Protein AF-A0A9P6E113-F1 (afdb_monomer)

Radius of gyration: 15.95 Å; Cα contacts (8 Å, |Δi|>4): 54; chains: 1; bounding box: 38×30×49 Å

pLDDT: mean 89.68, std 12.0, range [40.25, 98.0]

Foldseek 3Di:
DDPPDDPPLPVVLVVLVCVLLPAAADPPHQLVNLLVVNVVSQVVNVVSVDHDDQVRSLCSSQVRYDPVCVVVVVVLVVDDPVQSGPVNSSVVSNVVVD

Mean predicted aligned error: 5.32 Å

Structure (mmCIF, N/CA/C/O backbone):
data_AF-A0A9P6E113-F1
#
_entry.id   AF-A0A9P6E113-F1
#
loop_
_atom_site.group_PDB
_atom_site.id
_atom_site.type_symbol
_atom_site.label_atom_id
_atom_site.label_alt_id
_atom_site.label_comp_id
_atom_site.label_asym_id
_atom_site.label_entity_id
_atom_site.label_seq_id
_atom_site.pdbx_PDB_ins_code
_atom_site.Cartn_x
_atom_site.Cartn_y
_atom_site.Cartn_z
_atom_site.occupancy
_atom_site.B_iso_or_equiv
_atom_site.auth_seq_id
_atom_site.auth_comp_id
_atom_site.auth_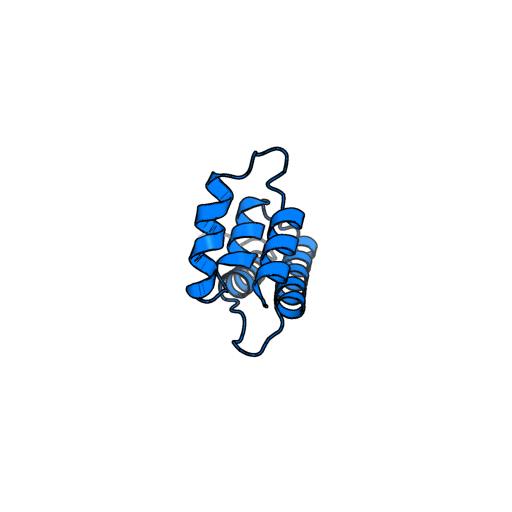asym_id
_atom_site.auth_atom_id
_atom_site.pdbx_PDB_model_num
ATOM 1 N N . LEU A 1 1 ? -20.621 22.369 30.397 1.00 40.25 1 LEU A N 1
ATOM 2 C CA . LEU A 1 1 ? -19.363 21.858 29.813 1.00 40.25 1 LEU A CA 1
ATOM 3 C C . LEU A 1 1 ? -19.670 20.486 29.238 1.00 40.25 1 LEU A C 1
ATOM 5 O O . LEU A 1 1 ? -19.663 19.512 29.977 1.00 40.25 1 LEU A O 1
ATOM 9 N N . GLU A 1 2 ? -20.062 20.430 27.966 1.00 40.56 2 GLU A N 1
ATOM 10 C CA . GLU A 1 2 ? -20.257 19.159 27.263 1.00 40.56 2 GLU A CA 1
ATOM 11 C C . GLU A 1 2 ? -18.885 18.607 26.885 1.00 40.56 2 GLU A C 1
ATOM 13 O O . GLU A 1 2 ? -18.204 19.116 25.996 1.00 40.56 2 GLU A O 1
ATOM 18 N N . THR A 1 3 ? -18.442 17.583 27.603 1.00 49.06 3 THR A N 1
ATOM 19 C CA . THR A 1 3 ? -17.314 16.757 27.189 1.00 49.06 3 THR A CA 1
ATOM 20 C C . THR A 1 3 ? -17.769 15.900 26.015 1.00 49.06 3 THR A C 1
ATOM 22 O O . THR A 1 3 ? -18.373 14.843 26.188 1.00 49.06 3 THR A O 1
ATOM 25 N N . VAL A 1 4 ? -17.487 16.375 24.802 1.00 53.69 4 VAL A N 1
ATOM 26 C CA . VAL A 1 4 ? -17.609 15.594 23.568 1.00 53.69 4 VAL A CA 1
ATOM 27 C C . VAL A 1 4 ? -16.634 14.421 23.676 1.00 53.69 4 VAL A C 1
ATOM 29 O O . VAL A 1 4 ? -15.446 14.546 23.381 1.00 53.69 4 VAL A O 1
ATOM 32 N N . TYR A 1 5 ? -17.112 13.280 24.172 1.00 54.34 5 TYR A N 1
ATOM 33 C CA . TYR A 1 5 ? -16.359 12.036 24.119 1.00 54.34 5 TYR A CA 1
ATOM 34 C C . TYR A 1 5 ? -16.139 11.705 22.647 1.00 54.34 5 TYR A C 1
ATOM 36 O O . TYR A 1 5 ? -17.083 11.423 21.909 1.00 54.34 5 TYR A O 1
ATOM 44 N N . CYS A 1 6 ? -14.881 11.774 22.218 1.00 58.59 6 CYS A N 1
ATOM 45 C CA . CYS A 1 6 ? -14.475 11.304 20.906 1.00 58.59 6 CYS A CA 1
ATOM 46 C C . CYS A 1 6 ? -14.988 9.872 20.710 1.00 58.59 6 CYS A C 1
ATOM 48 O O . CYS A 1 6 ? -14.853 9.040 21.612 1.00 58.59 6 CYS A O 1
ATOM 50 N N . SER A 1 7 ? -15.604 9.595 19.559 1.00 60.06 7 SER A N 1
ATOM 51 C CA . SER A 1 7 ? -16.186 8.288 19.243 1.00 60.06 7 SER A CA 1
ATOM 52 C C . SER A 1 7 ? -15.206 7.160 19.571 1.00 60.06 7 SER A C 1
ATOM 54 O O . SER A 1 7 ? -14.023 7.245 19.213 1.00 60.06 7 SER A O 1
ATOM 56 N N . LYS A 1 8 ? -15.694 6.094 20.221 1.00 65.44 8 LYS A N 1
ATOM 57 C CA . LYS A 1 8 ? -14.915 4.871 20.466 1.00 65.44 8 LYS A CA 1
ATOM 58 C C . LYS A 1 8 ? -14.211 4.464 19.164 1.00 65.44 8 LYS A C 1
ATOM 60 O O . LYS A 1 8 ? -14.876 4.232 18.163 1.00 65.44 8 LYS A O 1
ATOM 65 N N . GLY A 1 9 ? -12.879 4.425 19.181 1.00 79.25 9 GLY A N 1
ATOM 66 C CA . GLY A 1 9 ? -12.064 3.995 18.040 1.00 79.25 9 GLY A CA 1
ATOM 67 C C . GLY A 1 9 ? -11.360 5.097 17.241 1.00 79.25 9 GLY A C 1
ATOM 68 O O . GLY A 1 9 ? -10.463 4.753 16.475 1.00 79.25 9 GLY A O 1
ATOM 69 N N . LEU A 1 10 ? -11.652 6.397 17.437 1.00 85.75 10 LEU A N 1
ATOM 70 C CA . LEU A 1 10 ? -10.910 7.447 16.709 1.00 85.75 10 LEU A CA 1
ATOM 71 C C . LEU A 1 10 ? -9.414 7.414 17.047 1.00 85.75 10 LEU A C 1
ATOM 73 O O . LEU A 1 10 ? -8.585 7.417 16.144 1.00 85.75 10 LEU A O 1
ATOM 77 N N . GLY A 1 11 ? -9.066 7.346 18.336 1.00 90.19 11 GLY A N 1
ATOM 78 C CA . GLY A 1 11 ? -7.666 7.306 18.774 1.00 90.19 11 GLY A CA 1
ATOM 79 C C . GLY A 1 11 ? -6.903 6.110 18.198 1.00 90.19 11 GLY A C 1
ATOM 80 O O . GLY A 1 11 ? -5.803 6.278 17.680 1.00 90.19 11 GLY A O 1
ATOM 81 N N . THR A 1 12 ? -7.520 4.925 18.205 1.00 91.19 12 THR A N 1
ATOM 82 C CA . THR A 1 12 ? -6.955 3.709 17.602 1.00 91.19 12 THR A CA 1
ATOM 83 C C . THR A 1 12 ? -6.764 3.875 16.099 1.00 91.19 12 THR A C 1
ATOM 85 O O . THR A 1 12 ? -5.673 3.636 15.595 1.00 91.19 12 THR A O 1
ATOM 88 N N . ARG A 1 13 ? -7.779 4.373 15.382 1.00 91.44 13 ARG A N 1
ATOM 89 C CA . ARG A 1 13 ? -7.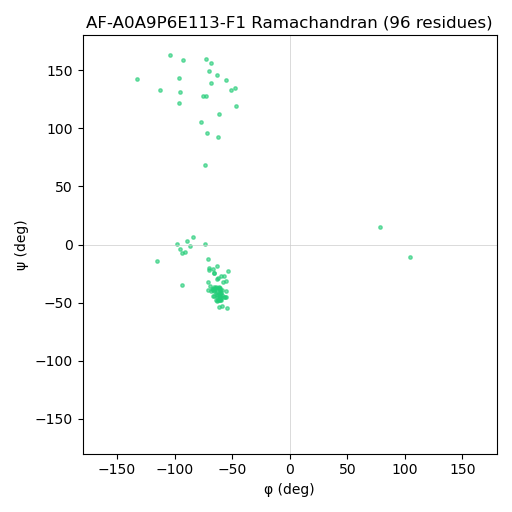678 4.649 13.944 1.00 91.44 13 ARG A CA 1
ATOM 90 C C . ARG A 1 13 ? -6.539 5.620 13.632 1.00 91.44 13 ARG A C 1
ATOM 92 O O . ARG A 1 13 ? -5.776 5.382 12.704 1.00 91.44 13 ARG A O 1
ATOM 99 N N . MET A 1 14 ? -6.408 6.700 14.403 1.00 93.88 14 MET A N 1
ATOM 100 C CA . MET A 1 14 ? -5.329 7.676 14.219 1.00 93.88 14 MET A CA 1
ATOM 101 C C . MET A 1 14 ? -3.950 7.066 14.486 1.00 93.88 14 MET A C 1
ATOM 103 O O . MET A 1 14 ? -3.006 7.368 13.759 1.00 93.88 14 MET A O 1
ATOM 107 N N . ALA A 1 15 ? -3.826 6.192 15.487 1.00 94.88 15 ALA A N 1
ATOM 108 C CA . ALA A 1 15 ? -2.582 5.476 15.757 1.00 94.88 15 ALA A CA 1
ATOM 109 C C . ALA A 1 15 ? -2.194 4.552 14.590 1.00 94.88 15 ALA A C 1
ATOM 111 O O . ALA A 1 15 ? -1.048 4.589 14.145 1.00 94.88 15 ALA A O 1
ATOM 112 N N . GLU A 1 16 ? -3.147 3.796 14.039 1.00 95.75 16 GLU A N 1
ATOM 113 C CA . GLU A 1 16 ? -2.894 2.893 12.909 1.00 95.75 16 GLU A CA 1
ATOM 114 C C . GLU A 1 16 ? -2.604 3.641 11.598 1.00 95.75 16 GLU A C 1
ATOM 116 O O . GLU A 1 16 ? -1.747 3.208 10.828 1.00 95.75 16 GLU A O 1
ATOM 121 N N . LEU A 1 17 ? -3.250 4.787 11.351 1.00 95.19 17 LEU A N 1
ATOM 122 C CA . LEU A 1 17 ? -2.915 5.655 10.214 1.00 95.19 17 LEU A CA 1
ATOM 123 C C . LEU A 1 17 ? -1.514 6.247 10.370 1.00 95.19 17 LEU A C 1
ATOM 125 O O . LEU A 1 17 ? -0.727 6.223 9.428 1.00 95.19 17 LEU A O 1
ATOM 129 N N . ARG A 1 18 ? -1.167 6.734 11.569 1.00 95.75 18 ARG A N 1
ATOM 130 C CA . ARG A 1 18 ? 0.180 7.249 11.850 1.00 95.75 18 ARG A CA 1
ATOM 131 C C . ARG A 1 18 ? 1.238 6.171 11.650 1.00 95.75 18 ARG A C 1
ATOM 133 O O . ARG A 1 18 ? 2.310 6.471 11.135 1.00 95.75 18 ARG A O 1
ATOM 140 N N . LYS A 1 19 ? 0.938 4.935 12.055 1.00 96.44 19 LYS A N 1
ATOM 141 C CA . LYS A 1 19 ? 1.804 3.788 11.804 1.00 96.44 19 LYS A CA 1
ATOM 142 C C . LYS A 1 19 ? 1.972 3.577 10.304 1.00 96.44 19 LYS A C 1
ATOM 144 O O . LYS A 1 19 ? 3.109 3.603 9.861 1.00 96.44 19 LYS A O 1
ATOM 149 N N . LEU A 1 20 ? 0.880 3.457 9.542 1.00 96.56 20 LEU A N 1
ATOM 150 C CA . LEU A 1 20 ? 0.914 3.238 8.091 1.00 96.56 20 LEU A CA 1
ATOM 151 C C . LEU A 1 20 ? 1.745 4.296 7.354 1.00 96.56 20 LEU A C 1
ATOM 153 O O . LEU A 1 20 ? 2.689 3.943 6.657 1.00 96.56 20 LEU A O 1
ATOM 157 N N . TYR A 1 21 ? 1.443 5.582 7.546 1.00 95.44 21 TYR A N 1
ATOM 158 C CA . TYR A 1 21 ? 2.161 6.670 6.867 1.00 95.44 21 TYR A CA 1
ATOM 159 C C . TYR A 1 21 ? 3.597 6.875 7.373 1.00 95.44 21 TYR A C 1
ATOM 161 O O . TYR A 1 21 ? 4.363 7.606 6.756 1.00 95.44 21 TYR A O 1
ATOM 169 N N . GLY A 1 22 ? 3.966 6.263 8.502 1.00 96.12 22 GLY A N 1
ATOM 170 C CA . GLY A 1 22 ? 5.329 6.272 9.032 1.00 96.12 22 GLY A CA 1
ATOM 171 C C . GLY A 1 22 ? 6.163 5.051 8.639 1.00 96.12 22 GLY A C 1
ATOM 172 O O . GLY A 1 22 ? 7.337 4.984 9.011 1.00 96.12 22 GLY A O 1
ATOM 173 N N . MET A 1 23 ? 5.589 4.068 7.938 1.00 97.25 23 MET A N 1
ATOM 174 C CA . MET A 1 23 ? 6.320 2.878 7.502 1.00 97.25 23 MET A CA 1
ATOM 175 C C . MET A 1 23 ? 7.353 3.247 6.437 1.00 97.25 23 MET A C 1
ATOM 177 O O . MET A 1 23 ? 7.066 4.017 5.527 1.00 97.25 23 MET A O 1
ATOM 181 N N . HIS A 1 24 ? 8.539 2.652 6.541 1.00 96.88 24 HIS A N 1
ATOM 182 C CA . HIS A 1 24 ? 9.606 2.775 5.554 1.00 96.88 24 HIS A CA 1
ATOM 183 C C . HIS A 1 24 ? 10.167 1.387 5.248 1.00 96.88 24 HIS A C 1
ATOM 185 O O . HIS A 1 24 ? 10.279 0.553 6.153 1.00 96.88 24 HIS A O 1
ATOM 191 N N . LYS A 1 25 ? 10.514 1.145 3.984 1.00 96.31 25 LYS A N 1
ATOM 192 C CA . LYS A 1 25 ? 11.177 -0.081 3.549 1.00 96.31 25 LYS A CA 1
ATOM 193 C C . LYS A 1 25 ? 12.624 -0.059 4.035 1.00 96.31 25 LYS A C 1
ATOM 195 O O . LYS A 1 25 ? 13.357 0.888 3.756 1.00 96.31 25 LYS A O 1
ATOM 200 N N . SER A 1 26 ? 13.064 -1.114 4.716 1.00 93.44 26 SER A N 1
ATOM 201 C CA . SER A 1 26 ? 14.489 -1.259 5.045 1.00 93.44 26 SER A CA 1
ATOM 202 C C . SER A 1 26 ? 15.310 -1.547 3.781 1.00 93.44 26 SER A C 1
ATOM 204 O O . SER A 1 26 ? 14.825 -2.185 2.842 1.00 93.44 26 SER A O 1
ATOM 206 N N . GLY A 1 27 ? 16.572 -1.109 3.750 1.00 89.50 27 GLY A N 1
ATOM 207 C CA . GLY A 1 27 ? 17.448 -1.292 2.583 1.00 89.50 27 GLY A CA 1
ATOM 208 C C . GLY A 1 27 ? 17.647 -2.759 2.178 1.00 89.50 27 GLY A C 1
ATOM 209 O O . GLY A 1 27 ? 17.737 -3.061 0.996 1.00 89.50 27 GLY A O 1
ATOM 210 N N . ASP A 1 28 ? 17.637 -3.672 3.148 1.00 92.12 28 ASP A N 1
ATOM 211 C CA . ASP A 1 28 ? 17.778 -5.124 2.986 1.00 92.12 28 ASP A CA 1
ATOM 212 C C . ASP A 1 28 ? 16.439 -5.877 2.875 1.00 92.12 28 ASP A C 1
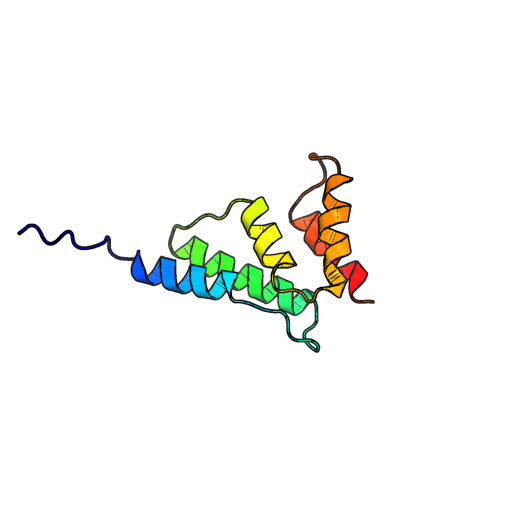ATOM 214 O O . ASP A 1 28 ? 16.416 -7.081 2.614 1.00 92.12 28 ASP A O 1
ATOM 218 N N . GLN A 1 29 ? 15.311 -5.195 3.080 1.00 95.12 29 GLN A N 1
ATOM 219 C CA . GLN A 1 29 ? 13.989 -5.807 3.006 1.00 95.12 29 GLN A CA 1
ATOM 220 C C . GLN A 1 29 ? 13.610 -6.050 1.539 1.00 95.12 29 GLN A C 1
ATOM 222 O O . GLN A 1 29 ? 13.586 -5.086 0.781 1.00 95.12 29 GLN A O 1
ATOM 227 N N . PRO A 1 30 ? 13.208 -7.266 1.132 1.00 96.69 30 PRO A N 1
ATOM 228 C CA . PRO A 1 30 ? 12.671 -7.490 -0.209 1.00 96.69 30 PRO A CA 1
ATOM 229 C C . PRO A 1 30 ? 11.371 -6.707 -0.453 1.00 96.69 30 PRO A C 1
ATOM 231 O O . PRO A 1 30 ? 10.523 -6.594 0.437 1.00 96.69 30 PRO A O 1
ATOM 234 N N . MET A 1 31 ? 11.148 -6.239 -1.675 1.00 97.19 31 MET A N 1
ATOM 235 C CA . MET A 1 31 ? 10.013 -5.423 -2.102 1.00 97.19 31 MET A CA 1
ATOM 236 C C . MET A 1 31 ? 8.704 -6.172 -1.882 1.00 97.19 31 MET A C 1
ATOM 238 O O . MET A 1 31 ? 7.731 -5.616 -1.381 1.00 97.19 31 MET A O 1
ATOM 242 N N . ARG A 1 32 ? 8.686 -7.483 -2.142 1.00 97.19 32 ARG A N 1
ATOM 243 C CA . ARG A 1 32 ? 7.526 -8.340 -1.838 1.00 97.19 32 ARG A CA 1
ATOM 244 C C . ARG A 1 32 ? 7.182 -8.355 -0.345 1.00 97.19 32 ARG A C 1
ATOM 246 O O . ARG A 1 32 ? 6.004 -8.350 0.021 1.00 97.19 32 ARG A O 1
ATOM 253 N N . THR A 1 33 ? 8.193 -8.340 0.522 1.00 97.62 33 THR A N 1
ATOM 254 C CA . THR A 1 33 ? 8.011 -8.270 1.979 1.00 97.62 33 THR A CA 1
ATOM 255 C C . THR A 1 33 ? 7.509 -6.887 2.397 1.00 97.62 33 THR A C 1
ATOM 257 O O . THR A 1 33 ? 6.623 -6.791 3.249 1.00 97.62 33 THR A O 1
ATOM 260 N N . TRP A 1 34 ? 8.010 -5.820 1.768 1.00 97.62 34 TRP A N 1
ATOM 261 C CA . TRP A 1 34 ? 7.501 -4.457 1.946 1.00 97.62 34 TRP A CA 1
ATOM 262 C C . TRP A 1 34 ? 6.014 -4.346 1.580 1.00 97.62 34 TRP A C 1
ATOM 264 O O . TRP A 1 34 ? 5.200 -3.962 2.421 1.00 97.62 34 TRP A O 1
ATOM 274 N N . ILE A 1 35 ? 5.637 -4.795 0.380 1.00 97.69 35 ILE A N 1
ATOM 275 C CA . ILE A 1 35 ? 4.247 -4.817 -0.102 1.00 97.69 35 ILE A CA 1
ATOM 276 C C . ILE A 1 35 ? 3.348 -5.591 0.868 1.00 97.69 35 ILE A C 1
ATOM 278 O O . ILE A 1 35 ? 2.281 -5.111 1.247 1.00 97.69 35 ILE A O 1
ATOM 282 N N . THR A 1 36 ? 3.797 -6.761 1.332 1.00 98.00 36 THR A N 1
ATOM 283 C CA . THR A 1 36 ? 3.048 -7.573 2.306 1.00 98.00 36 THR A CA 1
ATOM 284 C C . THR A 1 36 ? 2.834 -6.822 3.624 1.00 98.00 36 THR A C 1
ATOM 286 O O . THR A 1 36 ? 1.759 -6.907 4.219 1.00 98.00 36 THR A O 1
ATOM 289 N N . SER A 1 37 ? 3.830 -6.050 4.068 1.00 97.75 37 SER A N 1
ATOM 290 C CA . SER A 1 37 ? 3.760 -5.258 5.301 1.00 97.75 37 SER A CA 1
ATOM 291 C C . SER A 1 37 ? 2.731 -4.129 5.181 1.00 97.75 37 SER A C 1
ATOM 293 O O . SER A 1 37 ? 1.907 -3.951 6.080 1.00 97.75 37 SER A O 1
ATOM 295 N N . ILE A 1 38 ? 2.722 -3.417 4.050 1.00 97.69 38 ILE A N 1
ATOM 296 C CA . ILE A 1 38 ? 1.727 -2.378 3.750 1.00 97.69 38 ILE A CA 1
ATOM 297 C C . ILE A 1 38 ? 0.322 -2.982 3.661 1.00 97.69 38 ILE A C 1
ATOM 299 O O . ILE A 1 38 ? -0.593 -2.519 4.341 1.00 97.69 38 ILE A O 1
ATOM 303 N N . GLN A 1 39 ? 0.143 -4.072 2.910 1.00 96.81 39 GLN A N 1
ATOM 304 C CA . GLN A 1 39 ? -1.151 -4.751 2.793 1.00 96.81 39 GLN A CA 1
ATOM 305 C C . GLN A 1 39 ? -1.681 -5.238 4.146 1.00 96.81 39 GLN A C 1
ATOM 307 O O . GLN A 1 39 ? -2.881 -5.141 4.406 1.00 96.81 39 GLN A O 1
ATOM 312 N N . HIS A 1 40 ? -0.807 -5.744 5.019 1.00 97.25 40 HIS A N 1
ATOM 313 C CA . HIS A 1 40 ? -1.189 -6.128 6.374 1.00 97.25 40 HIS A CA 1
ATOM 314 C C . HIS A 1 40 ? -1.721 -4.927 7.166 1.00 97.25 40 HIS A C 1
ATOM 316 O O . HIS A 1 40 ? -2.802 -5.005 7.748 1.00 97.25 40 HIS A O 1
ATOM 322 N N . GLN A 1 41 ? -1.015 -3.798 7.134 1.00 96.94 41 GLN A N 1
ATOM 323 C CA . GLN A 1 41 ? -1.423 -2.593 7.852 1.00 96.94 41 GLN A CA 1
ATOM 324 C C . GLN A 1 41 ? -2.729 -1.985 7.298 1.00 96.94 41 GLN A C 1
ATOM 326 O O . GLN A 1 41 ? -3.579 -1.532 8.065 1.00 96.94 41 GLN A O 1
ATOM 331 N N . ILE A 1 42 ? -2.944 -2.039 5.980 1.00 95.81 42 ILE A N 1
ATOM 332 C CA . ILE A 1 42 ? -4.208 -1.630 5.346 1.00 95.81 42 ILE A CA 1
ATOM 333 C C . ILE A 1 42 ? -5.366 -2.527 5.804 1.00 95.81 42 ILE A C 1
ATOM 335 O O . ILE A 1 42 ? -6.453 -2.024 6.087 1.00 95.81 42 ILE A O 1
ATOM 339 N N . ARG A 1 43 ? -5.152 -3.846 5.926 1.00 95.44 43 ARG A N 1
ATOM 340 C CA . ARG A 1 43 ? -6.172 -4.772 6.453 1.00 95.44 43 ARG A CA 1
ATOM 341 C C . ARG A 1 43 ? -6.556 -4.432 7.892 1.00 95.44 43 ARG A C 1
ATOM 343 O O . ARG A 1 43 ? -7.745 -4.366 8.175 1.00 95.44 43 ARG A O 1
ATOM 350 N N . VAL A 1 44 ? -5.585 -4.111 8.754 1.00 94.81 44 VAL A N 1
ATOM 351 C CA . VAL A 1 44 ? -5.855 -3.655 10.133 1.00 94.81 44 VAL A CA 1
ATOM 352 C C . VAL A 1 44 ? -6.764 -2.421 10.141 1.00 94.81 44 VAL A C 1
ATOM 354 O O . VAL A 1 44 ? -7.738 -2.367 10.888 1.00 94.81 44 VAL A O 1
ATOM 357 N N . LEU A 1 45 ? -6.500 -1.436 9.278 1.00 94.00 45 LEU A N 1
ATOM 358 C CA . LEU A 1 45 ? -7.360 -0.256 9.142 1.00 94.00 45 LEU A CA 1
ATOM 359 C C . LEU A 1 45 ? -8.761 -0.604 8.620 1.00 94.00 45 LEU A C 1
ATOM 361 O O . LEU A 1 45 ? -9.747 -0.030 9.089 1.00 94.00 45 LEU A O 1
ATOM 365 N N . LYS A 1 46 ? -8.854 -1.562 7.694 1.00 92.75 46 LYS A N 1
ATOM 366 C CA . LYS A 1 46 ? -10.119 -2.052 7.135 1.00 92.75 46 LYS A CA 1
ATOM 367 C C . LYS A 1 46 ? -10.989 -2.731 8.187 1.00 92.75 46 LYS A C 1
ATOM 369 O O . LYS A 1 46 ? -12.180 -2.435 8.263 1.00 92.75 46 LYS A O 1
ATOM 374 N N . ASP A 1 47 ? -10.385 -3.535 9.055 1.00 91.44 47 ASP A N 1
ATOM 375 C CA . ASP A 1 47 ? -11.066 -4.191 10.177 1.00 91.44 47 ASP A CA 1
ATOM 376 C C . ASP A 1 47 ? -11.575 -3.176 11.221 1.00 91.44 47 ASP A C 1
ATOM 378 O O . ASP A 1 47 ? -12.567 -3.420 11.907 1.00 91.44 47 ASP A O 1
ATOM 382 N N . LEU A 1 48 ? -10.956 -1.991 11.293 1.00 88.50 48 LEU A N 1
ATOM 383 C CA . LEU A 1 48 ? -11.417 -0.846 12.091 1.00 88.50 48 LEU A CA 1
ATOM 384 C C . LEU A 1 48 ? -12.482 0.017 11.380 1.00 88.50 48 LEU A C 1
ATOM 386 O O . LEU A 1 48 ? -12.838 1.087 11.878 1.00 88.50 48 LEU A O 1
ATOM 390 N N . GLY A 1 49 ? -12.975 -0.404 10.212 1.00 87.56 49 GLY A N 1
ATOM 391 C CA . GLY A 1 49 ? -13.973 0.323 9.422 1.00 87.56 49 GLY A CA 1
ATOM 392 C C . GLY A 1 49 ? -13.409 1.493 8.610 1.00 87.56 49 GLY A C 1
ATOM 393 O O . GLY A 1 49 ? -14.168 2.348 8.154 1.00 87.56 49 GLY A O 1
ATOM 394 N N . SER A 1 50 ? -12.088 1.564 8.428 1.00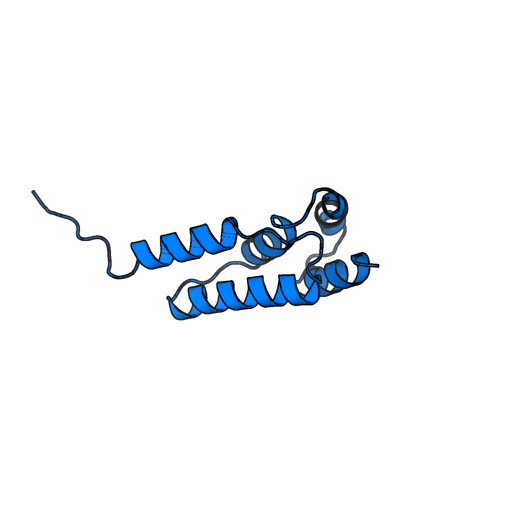 88.12 50 SER A N 1
ATOM 395 C CA . SER A 1 50 ? -11.445 2.577 7.583 1.00 88.12 50 SER A CA 1
ATOM 396 C C . SER A 1 50 ? -11.209 2.025 6.184 1.00 88.12 50 SER A C 1
ATOM 398 O O . SER A 1 50 ? -10.644 0.952 6.026 1.00 88.12 50 SER A O 1
ATOM 400 N N . THR A 1 51 ? -11.593 2.773 5.156 1.00 88.88 51 THR A N 1
ATOM 401 C CA . THR A 1 51 ? -11.236 2.444 3.770 1.00 88.88 51 THR A CA 1
ATOM 402 C C . THR A 1 51 ? -10.280 3.510 3.264 1.00 88.88 51 THR A C 1
ATOM 404 O O . THR A 1 51 ? -10.524 4.692 3.500 1.00 88.88 51 THR A O 1
ATOM 407 N N . LEU A 1 52 ? -9.194 3.078 2.629 1.00 91.75 52 LEU A N 1
ATOM 408 C CA . LEU A 1 52 ? -8.277 3.951 1.907 1.00 91.75 52 LEU A CA 1
ATOM 409 C C . LEU A 1 52 ? -8.662 3.943 0.434 1.00 91.75 52 LEU A C 1
ATOM 411 O O . LEU A 1 52 ? -9.072 2.904 -0.089 1.00 91.75 52 LEU A O 1
ATOM 415 N N . ARG A 1 53 ? -8.535 5.094 -0.210 1.00 93.94 53 ARG A N 1
ATOM 416 C CA . ARG A 1 53 ? -8.628 5.216 -1.661 1.00 93.94 53 ARG A CA 1
ATOM 417 C C . ARG A 1 53 ? -7.373 4.642 -2.322 1.00 93.94 53 ARG A C 1
ATOM 419 O O . ARG A 1 53 ? -6.318 4.553 -1.694 1.00 93.94 53 ARG A O 1
ATOM 426 N N . ASP A 1 54 ? -7.473 4.298 -3.599 1.00 92.19 54 ASP A N 1
ATOM 427 C CA . ASP A 1 54 ? -6.358 3.696 -4.334 1.00 92.19 54 ASP A CA 1
ATOM 428 C C . ASP A 1 54 ? -5.133 4.620 -4.399 1.00 92.19 54 ASP A C 1
ATOM 430 O O . ASP A 1 54 ? -4.009 4.152 -4.226 1.00 92.19 54 ASP A O 1
ATOM 434 N N . ASP A 1 55 ? -5.333 5.936 -4.531 1.00 91.38 55 ASP A N 1
ATOM 435 C CA . ASP A 1 55 ? -4.258 6.935 -4.486 1.00 91.38 55 ASP A CA 1
ATOM 436 C C . ASP A 1 55 ? -3.545 6.960 -3.124 1.00 91.38 55 ASP A C 1
ATOM 438 O O . ASP A 1 55 ? -2.321 7.065 -3.063 1.00 91.38 55 ASP A O 1
ATOM 442 N N . GLU A 1 56 ? -4.281 6.787 -2.024 1.00 93.88 56 GLU A N 1
ATOM 443 C CA . GLU A 1 56 ? -3.700 6.663 -0.684 1.00 93.88 56 GLU A CA 1
ATOM 444 C C . GLU A 1 56 ? -2.905 5.359 -0.534 1.00 93.88 56 GLU A C 1
ATOM 446 O O . GLU A 1 56 ? -1.835 5.355 0.076 1.00 93.88 56 GLU A O 1
ATOM 451 N N . VAL A 1 57 ? -3.385 4.253 -1.113 1.00 94.81 57 VAL A N 1
ATOM 452 C CA . VAL A 1 57 ? -2.647 2.981 -1.123 1.00 94.81 57 VAL A CA 1
ATOM 453 C C . VAL A 1 57 ? -1.351 3.118 -1.923 1.00 94.81 57 VAL A C 1
ATOM 455 O O . VAL A 1 57 ? -0.285 2.768 -1.412 1.00 94.81 57 VAL A O 1
ATOM 458 N N . ILE A 1 58 ? -1.412 3.687 -3.129 1.00 93.56 58 ILE A N 1
ATOM 459 C CA . ILE A 1 58 ? -0.242 3.946 -3.982 1.00 93.56 58 ILE A CA 1
ATOM 460 C C . ILE A 1 58 ? 0.753 4.872 -3.271 1.00 93.56 58 ILE A C 1
ATOM 462 O O . ILE A 1 58 ? 1.958 4.601 -3.271 1.00 93.56 58 ILE A O 1
ATOM 466 N N . LEU A 1 59 ? 0.266 5.912 -2.589 1.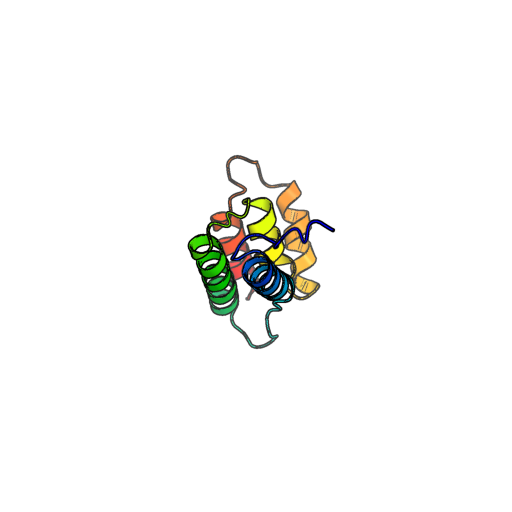00 93.38 59 LEU A N 1
ATOM 467 C CA . LEU A 1 59 ? 1.100 6.797 -1.779 1.00 93.38 59 LEU A CA 1
ATOM 468 C C . LEU A 1 59 ? 1.804 6.035 -0.651 1.00 93.38 59 LEU A C 1
ATOM 470 O O . LEU A 1 59 ? 2.982 6.265 -0.412 1.00 93.38 59 LEU A O 1
ATOM 474 N N . THR A 1 60 ? 1.129 5.112 0.037 1.00 94.56 60 THR A N 1
ATOM 475 C CA . THR A 1 60 ? 1.768 4.335 1.118 1.00 94.56 60 THR A CA 1
ATOM 476 C C . THR A 1 60 ? 2.779 3.312 0.604 1.00 94.56 60 THR A C 1
ATOM 478 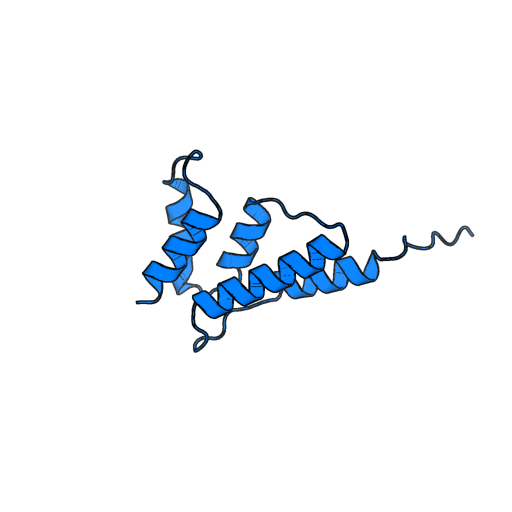O O . THR A 1 60 ? 3.786 3.071 1.265 1.00 94.56 60 THR A O 1
ATOM 481 N N . LEU A 1 61 ? 2.556 2.744 -0.586 1.00 95.31 61 LEU A N 1
ATOM 482 C CA . LEU A 1 61 ? 3.504 1.834 -1.231 1.00 95.31 61 LEU A CA 1
ATOM 483 C C . LEU A 1 61 ? 4.783 2.549 -1.669 1.00 95.31 61 LEU A C 1
ATOM 485 O O . LEU A 1 61 ? 5.863 1.977 -1.528 1.00 95.31 61 LEU A O 1
ATOM 489 N N . THR A 1 62 ? 4.657 3.772 -2.192 1.00 94.38 62 THR A N 1
ATOM 490 C CA . THR A 1 62 ? 5.771 4.536 -2.780 1.00 94.38 62 THR A CA 1
ATOM 491 C C . THR A 1 62 ? 6.445 5.490 -1.793 1.00 94.38 62 THR A C 1
ATOM 493 O O . THR A 1 62 ? 7.661 5.640 -1.825 1.00 94.38 62 THR A O 1
ATOM 496 N N . GLY A 1 63 ? 5.695 6.091 -0.869 1.00 93.75 63 GLY A N 1
ATOM 497 C CA . GLY A 1 63 ? 6.191 7.097 0.075 1.00 93.75 63 GLY A CA 1
ATOM 498 C C . GLY A 1 63 ? 7.129 6.557 1.156 1.00 93.75 63 GLY A C 1
ATOM 499 O O . GLY A 1 63 ? 7.891 7.326 1.732 1.00 93.75 63 GLY A O 1
ATOM 500 N N . GLY A 1 64 ? 7.098 5.248 1.421 1.00 93.38 64 GLY A N 1
ATOM 501 C CA . GLY A 1 64 ? 8.032 4.580 2.334 1.00 93.38 64 GLY A CA 1
ATOM 502 C C . GLY A 1 64 ? 9.319 4.081 1.667 1.00 93.38 64 GLY A C 1
ATOM 503 O O . GLY A 1 64 ? 10.114 3.410 2.325 1.00 93.38 64 GLY A O 1
ATOM 504 N N . LEU A 1 65 ? 9.511 4.338 0.370 1.00 95.12 65 LEU A N 1
ATOM 505 C CA . LEU A 1 65 ? 10.681 3.894 -0.389 1.00 95.12 65 LEU A CA 1
ATOM 506 C C . LEU A 1 65 ? 11.784 4.954 -0.388 1.00 95.12 65 LEU A C 1
ATOM 508 O O . LEU A 1 65 ? 11.535 6.140 -0.181 1.00 95.12 65 LEU A O 1
ATOM 512 N N . ASP A 1 66 ? 13.016 4.522 -0.651 1.00 92.69 66 ASP A N 1
ATOM 513 C CA . ASP A 1 66 ? 14.124 5.450 -0.860 1.00 92.69 66 ASP A CA 1
ATOM 514 C C . ASP A 1 66 ? 13.949 6.232 -2.173 1.00 92.69 66 ASP A C 1
ATOM 516 O O . ASP A 1 66 ? 13.319 5.775 -3.129 1.00 92.69 66 ASP A O 1
ATOM 520 N N . THR A 1 67 ? 14.581 7.398 -2.234 1.00 91.44 67 THR A N 1
ATOM 521 C CA . THR A 1 67 ? 14.571 8.350 -3.349 1.00 91.44 67 THR A CA 1
ATOM 522 C C . THR A 1 67 ? 14.958 7.746 -4.698 1.00 91.44 67 THR A C 1
ATOM 524 O O . THR A 1 67 ? 14.546 8.274 -5.732 1.00 91.44 67 THR A O 1
ATOM 527 N N . HIS A 1 68 ? 15.684 6.621 -4.716 1.00 90.31 68 HIS A N 1
ATOM 528 C CA . HIS A 1 68 ? 15.951 5.866 -5.938 1.00 90.31 68 HIS A CA 1
ATOM 529 C C . HIS A 1 68 ? 14.666 5.437 -6.660 1.00 90.31 68 HIS A C 1
ATOM 531 O O . HIS A 1 68 ? 14.687 5.356 -7.876 1.00 90.31 68 HIS A O 1
ATOM 537 N N . TYR A 1 69 ? 13.540 5.253 -5.961 1.00 92.25 69 TYR A N 1
ATOM 538 C CA . TYR A 1 69 ? 12.250 4.887 -6.557 1.00 92.25 69 TYR A CA 1
ATOM 539 C C . TYR A 1 69 ? 11.413 6.090 -7.030 1.00 92.25 69 TYR A C 1
ATOM 541 O O . TYR A 1 69 ? 10.343 5.896 -7.605 1.00 92.25 69 TYR A O 1
ATOM 549 N N . ASN A 1 70 ? 11.877 7.335 -6.855 1.00 90.56 70 ASN A N 1
ATOM 550 C CA . ASN A 1 70 ? 11.106 8.530 -7.235 1.00 90.56 70 ASN A CA 1
ATOM 551 C C . ASN A 1 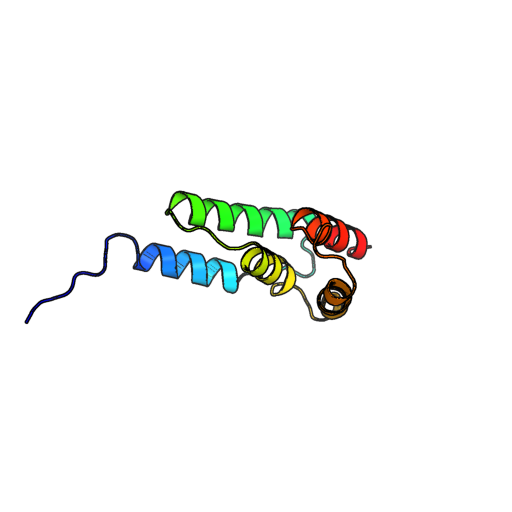70 ? 10.752 8.573 -8.732 1.00 90.56 70 ASN A C 1
ATOM 553 O O . ASN A 1 70 ? 9.732 9.156 -9.102 1.00 90.56 70 ASN A O 1
ATOM 557 N N . PHE A 1 71 ? 11.555 7.941 -9.597 1.00 90.50 71 PHE A N 1
ATOM 558 C CA . PHE A 1 71 ? 11.247 7.856 -11.029 1.00 90.50 71 PHE A CA 1
ATOM 559 C C . PHE A 1 71 ? 9.944 7.100 -11.302 1.00 90.50 71 PHE A C 1
ATOM 561 O O . PHE A 1 71 ? 9.281 7.394 -12.293 1.00 90.50 71 PHE A O 1
ATOM 568 N N . LEU A 1 72 ? 9.556 6.155 -10.437 1.00 89.94 72 LEU A N 1
ATOM 569 C CA . LEU A 1 72 ? 8.311 5.415 -10.607 1.00 89.94 72 LEU A CA 1
ATOM 570 C C . LEU A 1 72 ? 7.098 6.314 -10.447 1.00 89.94 72 LEU A C 1
ATOM 572 O O . LEU A 1 72 ? 6.171 6.177 -11.232 1.00 89.94 72 LEU A O 1
ATOM 576 N N . ILE A 1 73 ? 7.126 7.257 -9.502 1.00 88.75 73 ILE A N 1
ATOM 577 C CA . ILE A 1 73 ? 6.029 8.212 -9.295 1.00 88.75 73 ILE A CA 1
ATOM 578 C C . ILE A 1 73 ? 5.830 9.052 -10.560 1.00 88.75 73 ILE A C 1
ATOM 580 O O . ILE A 1 73 ? 4.715 9.161 -11.050 1.00 88.75 73 ILE A O 1
ATOM 584 N N . VAL A 1 74 ? 6.920 9.569 -11.134 1.00 89.44 74 VAL A N 1
ATOM 585 C CA . VAL A 1 74 ? 6.874 10.339 -12.389 1.00 89.44 74 VAL A CA 1
ATOM 586 C C . VAL A 1 74 ? 6.401 9.473 -13.560 1.00 89.44 74 VAL A C 1
ATOM 588 O O . VAL A 1 74 ? 5.667 9.939 -14.425 1.00 89.44 74 VAL A O 1
ATOM 591 N N . ALA A 1 75 ? 6.794 8.198 -13.599 1.00 89.75 75 ALA A N 1
ATOM 592 C CA . ALA A 1 75 ? 6.380 7.288 -14.660 1.00 89.75 75 ALA A CA 1
ATOM 593 C C . ALA A 1 75 ? 4.870 6.993 -14.641 1.00 89.75 75 ALA A C 1
ATOM 595 O O . ALA A 1 75 ? 4.326 6.677 -15.699 1.00 89.75 75 ALA A O 1
ATOM 596 N N . LEU A 1 76 ? 4.192 7.120 -13.490 1.00 89.94 76 LEU A N 1
ATOM 597 C CA . LEU A 1 76 ? 2.739 6.929 -13.394 1.00 89.94 76 LEU A CA 1
ATOM 598 C C . LEU A 1 76 ? 1.954 7.956 -14.217 1.00 89.94 76 LEU A C 1
ATOM 600 O O . LEU A 1 76 ? 0.918 7.595 -14.763 1.00 89.94 76 LEU A O 1
ATOM 604 N N . ASP A 1 77 ? 2.473 9.173 -14.411 1.00 90.44 77 ASP A N 1
ATOM 605 C CA . ASP A 1 77 ? 1.817 10.208 -15.231 1.00 90.44 77 ASP A CA 1
ATOM 606 C C . ASP A 1 77 ? 1.670 9.798 -16.709 1.00 90.44 77 ASP A C 1
ATOM 608 O O . ASP A 1 77 ? 0.895 10.388 -17.459 1.00 90.44 77 ASP A O 1
ATOM 612 N N . SER A 1 78 ? 2.438 8.798 -17.153 1.00 91.81 78 SER A N 1
ATOM 613 C CA . SER A 1 78 ? 2.392 8.268 -18.523 1.00 91.81 78 SER A CA 1
ATOM 614 C C . SER A 1 78 ? 1.534 7.006 -18.659 1.00 91.81 78 SER A C 1
ATOM 616 O O . SER A 1 78 ? 1.454 6.437 -19.749 1.00 91.81 78 SER A O 1
ATOM 618 N N . VAL A 1 79 ? 0.929 6.535 -17.568 1.00 91.31 79 VAL A N 1
ATOM 619 C CA . VAL A 1 79 ? 0.145 5.299 -17.521 1.00 91.31 79 VAL A CA 1
ATOM 620 C C . VAL A 1 79 ? -1.335 5.651 -17.703 1.00 91.31 79 VAL A C 1
ATOM 622 O O . VAL A 1 79 ? -1.862 6.412 -16.899 1.00 91.31 79 VAL A O 1
ATOM 625 N N . PRO A 1 80 ? -2.026 5.112 -18.726 1.00 92.62 80 PRO A N 1
ATOM 626 C CA . PRO A 1 80 ? -3.464 5.309 -18.885 1.00 92.62 80 PRO A CA 1
ATOM 627 C C . PRO A 1 80 ? -4.255 4.884 -17.641 1.00 92.62 80 PRO A C 1
ATOM 629 O O . PRO A 1 80 ? -3.954 3.852 -17.032 1.00 92.62 80 PRO A O 1
ATOM 632 N N . ASP A 1 81 ? -5.296 5.645 -17.300 1.00 87.50 81 ASP A N 1
ATOM 633 C CA . ASP A 1 81 ? -6.126 5.418 -16.110 1.00 87.50 81 ASP A CA 1
ATOM 634 C C . ASP A 1 81 ? -6.720 4.001 -16.070 1.00 87.50 81 ASP A C 1
ATOM 636 O O . ASP A 1 81 ? -6.868 3.414 -15.000 1.00 87.50 81 ASP A O 1
ATOM 640 N N . GLU A 1 82 ? -7.011 3.404 -17.232 1.00 89.12 82 GLU A N 1
ATOM 641 C CA . GLU A 1 82 ? -7.586 2.058 -17.327 1.00 89.12 82 GLU A CA 1
ATOM 642 C C . GLU A 1 82 ? -6.632 0.955 -16.852 1.00 89.12 82 GLU A C 1
ATOM 644 O O . GLU A 1 82 ? -7.080 -0.146 -16.524 1.00 89.12 82 GLU A O 1
ATOM 649 N N . ILE A 1 83 ? -5.325 1.229 -16.835 1.00 89.44 83 ILE A N 1
ATOM 650 C CA . ILE A 1 83 ? -4.292 0.275 -16.417 1.00 89.44 83 ILE A CA 1
ATOM 651 C C . ILE A 1 83 ? -3.544 0.720 -15.151 1.00 89.44 83 ILE A C 1
ATOM 653 O O . ILE A 1 83 ? -2.876 -0.110 -14.532 1.00 89.44 83 ILE A O 1
ATOM 657 N N . CYS A 1 84 ? -3.678 1.986 -14.732 1.00 89.94 84 CYS A N 1
ATOM 658 C CA . CYS A 1 84 ? -3.055 2.555 -13.533 1.00 89.94 84 CYS A CA 1
ATOM 659 C C . CYS A 1 84 ? -3.739 2.052 -12.245 1.00 89.94 84 CYS A C 1
ATOM 661 O O . CYS A 1 84 ? -4.430 2.775 -11.532 1.00 89.94 84 CYS A O 1
ATOM 663 N N . THR A 1 85 ? -3.564 0.762 -11.965 1.00 93.62 85 THR A N 1
ATOM 664 C CA . THR A 1 85 ? -4.136 0.062 -10.809 1.00 93.62 85 THR A CA 1
ATOM 665 C C . THR A 1 85 ? -3.085 -0.179 -9.724 1.00 93.62 85 THR A C 1
ATOM 667 O O . THR A 1 85 ? -1.880 -0.154 -9.982 1.00 93.62 85 THR A O 1
ATOM 670 N N . ILE A 1 86 ? -3.527 -0.490 -8.500 1.00 94.88 86 ILE A N 1
ATOM 671 C CA . ILE A 1 86 ? -2.622 -0.903 -7.410 1.00 94.88 86 ILE A CA 1
ATOM 672 C C . ILE A 1 86 ? -1.767 -2.112 -7.829 1.00 94.88 86 ILE A C 1
ATOM 674 O O . ILE A 1 86 ? -0.574 -2.148 -7.530 1.00 94.88 86 ILE A O 1
ATOM 678 N N . ASP A 1 87 ? -2.350 -3.079 -8.542 1.00 95.38 87 ASP A N 1
ATOM 679 C CA . ASP A 1 87 ? -1.640 -4.280 -8.995 1.00 95.38 87 ASP A CA 1
ATOM 680 C C . ASP A 1 87 ? -0.541 -3.944 -10.010 1.00 95.38 87 ASP A C 1
ATOM 682 O O . ASP A 1 87 ? 0.570 -4.464 -9.897 1.00 95.38 87 ASP A O 1
ATOM 686 N N . TYR A 1 88 ? -0.805 -3.012 -10.932 1.00 94.88 88 TYR A N 1
ATOM 687 C CA . TYR A 1 88 ? 0.210 -2.497 -11.854 1.00 94.88 88 TYR A CA 1
ATOM 688 C C . TYR A 1 88 ? 1.385 -1.856 -11.101 1.00 94.88 88 TYR A C 1
ATOM 690 O O . TYR A 1 88 ? 2.548 -2.145 -11.390 1.00 94.88 88 TYR A O 1
ATOM 698 N N . VAL A 1 89 ? 1.101 -1.024 -10.091 1.00 94.75 89 VAL A N 1
ATOM 699 C CA . VAL A 1 89 ? 2.146 -0.393 -9.265 1.00 94.75 89 VAL A CA 1
ATOM 700 C C . VAL A 1 89 ? 2.957 -1.446 -8.506 1.00 94.75 89 VAL A C 1
ATOM 702 O O . VAL A 1 89 ? 4.184 -1.371 -8.473 1.00 94.75 89 VAL A O 1
ATOM 705 N N . ILE A 1 90 ? 2.295 -2.453 -7.931 1.00 95.94 90 ILE A N 1
ATOM 706 C CA . ILE A 1 90 ? 2.946 -3.573 -7.237 1.00 95.94 90 ILE A CA 1
ATOM 707 C C . ILE A 1 90 ? 3.879 -4.341 -8.178 1.00 95.94 90 ILE A C 1
ATOM 709 O O . ILE A 1 90 ? 5.021 -4.619 -7.809 1.00 95.94 90 ILE A O 1
ATOM 713 N N . GLU A 1 91 ? 3.419 -4.679 -9.382 1.00 95.44 91 GLU A N 1
ATOM 714 C CA . GLU A 1 91 ? 4.232 -5.382 -10.374 1.00 95.44 91 GLU A CA 1
ATOM 715 C C . GLU A 1 91 ? 5.455 -4.550 -10.767 1.00 95.44 91 GLU A C 1
ATOM 717 O O . GLU A 1 91 ? 6.583 -5.050 -10.764 1.00 95.44 91 GLU A O 1
ATOM 722 N N . ARG A 1 92 ? 5.253 -3.253 -11.023 1.00 94.94 92 ARG A N 1
ATOM 723 C CA . ARG A 1 92 ? 6.331 -2.332 -11.381 1.00 94.94 92 ARG A CA 1
ATOM 724 C C . ARG A 1 92 ? 7.385 -2.225 -10.281 1.00 94.94 92 ARG A C 1
ATOM 726 O O . ARG A 1 92 ? 8.570 -2.289 -10.586 1.00 94.94 92 ARG A O 1
ATOM 733 N N . LEU A 1 93 ? 6.964 -2.116 -9.021 1.00 95.38 93 LEU A N 1
ATOM 734 C CA . LEU A 1 93 ? 7.860 -2.061 -7.865 1.00 95.38 93 LEU A CA 1
ATOM 735 C C . LEU A 1 93 ? 8.725 -3.315 -7.740 1.00 95.38 93 LEU A C 1
ATOM 737 O O . LEU A 1 93 ? 9.920 -3.214 -7.480 1.00 95.38 93 LEU A O 1
ATOM 741 N N . VAL A 1 94 ? 8.131 -4.494 -7.926 1.00 95.44 94 VAL A N 1
ATOM 742 C CA . VAL A 1 94 ? 8.866 -5.765 -7.867 1.00 95.44 94 VAL A CA 1
ATOM 743 C C . VAL A 1 94 ? 9.864 -5.885 -9.018 1.00 95.44 94 VAL A C 1
ATOM 745 O O . VAL A 1 94 ? 10.963 -6.390 -8.809 1.00 95.44 94 VAL A O 1
ATOM 748 N N . ASN A 1 95 ? 9.503 -5.415 -10.212 1.00 93.81 95 ASN A N 1
ATOM 749 C CA . ASN A 1 95 ? 10.372 -5.477 -11.387 1.00 93.81 95 ASN A CA 1
ATOM 750 C C . ASN A 1 95 ? 11.586 -4.537 -11.303 1.00 93.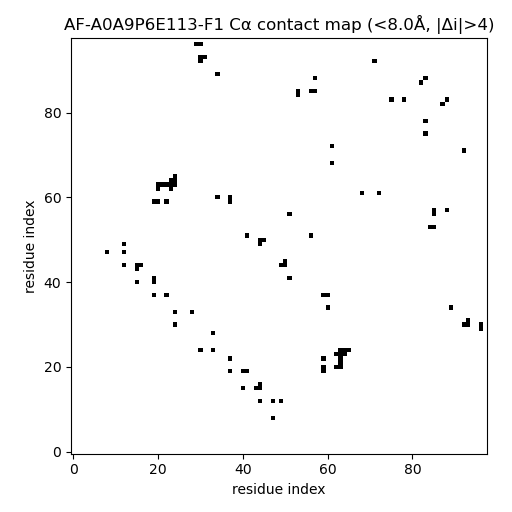81 95 ASN A C 1
ATOM 752 O O . ASN A 1 95 ? 12.562 -4.777 -11.999 1.00 93.81 95 ASN A O 1
ATOM 756 N N . GLU A 1 96 ? 11.536 -3.486 -10.482 1.00 92.19 96 GLU A N 1
ATOM 757 C CA . GLU A 1 96 ? 12.643 -2.532 -10.298 1.00 92.19 96 GLU A CA 1
ATOM 758 C C . GLU A 1 96 ? 13.613 -2.910 -9.167 1.00 92.19 96 GLU A C 1
ATOM 760 O O . GLU A 1 96 ? 14.644 -2.271 -9.010 1.00 92.19 96 GLU A O 1
ATOM 765 N N . GLU A 1 97 ? 13.323 -3.949 -8.377 1.00 90.00 97 GLU A N 1
ATOM 766 C CA . GLU A 1 97 ? 14.213 -4.409 -7.294 1.00 90.00 97 GLU A CA 1
ATOM 767 C C . GLU A 1 97 ? 15.474 -5.158 -7.800 1.00 90.00 97 GLU A C 1
ATOM 769 O O . GLU A 1 97 ? 16.296 -5.597 -6.998 1.00 90.00 97 GLU A O 1
ATOM 774 N N . THR A 1 98 ? 15.634 -5.310 -9.120 1.00 66.69 98 THR A N 1
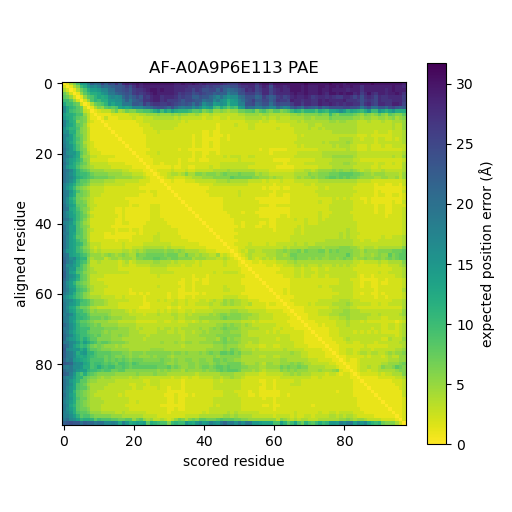ATOM 775 C CA . THR A 1 98 ? 16.760 -6.014 -9.772 1.00 66.69 98 THR A CA 1
ATOM 776 C C . THR A 1 98 ? 18.152 -5.486 -9.448 1.00 66.69 98 THR A C 1
ATOM 778 O O . THR A 1 98 ? 18.355 -4.253 -9.465 1.00 66.69 98 THR A O 1
#

Nearest PDB structures (foldseek):
  7nlg-assembly2_C-2  TM=7.949E-01  e=2.708E-02  Saccharomyces cerevisiae
  7nli-assembly1_B  TM=8.187E-01  e=6.154E-02  Saccharomyces cerevisiae
  8rb3-assembly1_A  TM=7.341E-01  e=3.177E-01  Mus musculus
  7n9v-assembly1_A  TM=6.682E-01  e=4.517E-01  Human immunodeficiency virus 1

Secondary structure (DSSP, 8-state):
-----PPTTHHHHHHHHHHHHT----TTS-HHHHHHHHHHHHHHHHHTT----HHHHHHHHHHTS-GGGHHHHHHHTTS-TTT--HHHHHHHHHHT--

Sequence (98 aa):
LETVYCSKGLGTRMAELRKLYGMHKSGDQPMRTWITSIQHQIRVLKDLGSTLRDDEVILTLTGGLDTHYNFLIVALDSVPDEICTIDYVIERLVNEET

Organism: NCBI:txid1448309

InterPro domains:
  IPR061502 Copia/RE1/RE2-like, N-terminal domain [PF14223] (1-97)

Solvent-accessible surface area (backbone atoms only — not comparable to full-atom values): 6058 Å² total; per-residue (Å²): 136,84,80,81,74,74,60,94,57,55,70,59,52,52,50,54,50,52,48,54,75,65,46,63,60,54,96,86,55,53,57,70,58,45,54,52,51,52,55,52,51,52,48,57,40,40,77,72,74,43,82,78,53,70,69,57,51,51,44,51,68,54,70,21,49,62,75,86,55,53,62,56,64,64,52,50,80,77,45,56,78,94,61,64,42,71,67,50,53,51,52,52,55,56,68,66,72,115